Protein AF-A0A2S4UB32-F1 (afdb_monomer_lite)

Organism: NCBI:txid27350

Foldseek 3Di:
DDPDPDPPPPQPADADAPPCPVVVVVVLLVVLVVLVLNCLLVVVDDQDPDPVSRVVSLVSQLVLLVSNVSHHDPVLVVVCVVPQDPVCPSGNNVSSVVVVVVRVVVVVVVVVVVVVVVVVVVVVVPPDPVPPPDPPDDPPPPPDDDD

Structure (mmCIF, N/CA/C/O backbone):
data_AF-A0A2S4UB32-F1
#
_entry.id   AF-A0A2S4UB32-F1
#
loop_
_atom_site.group_PDB
_atom_site.id
_atom_site.type_symbol
_atom_site.label_atom_id
_atom_site.label_alt_id
_atom_site.label_comp_id
_atom_site.label_asym_id
_atom_site.label_entity_id
_atom_site.label_seq_id
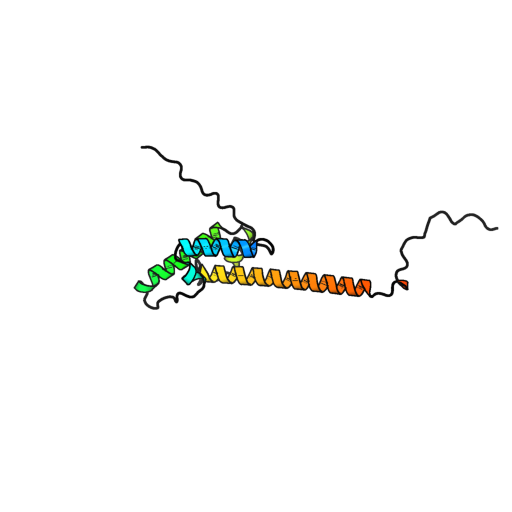_atom_site.pdbx_PDB_ins_code
_atom_site.Cartn_x
_atom_site.Cartn_y
_atom_site.Cartn_z
_atom_site.occupancy
_atom_site.B_iso_or_equiv
_atom_site.auth_seq_id
_atom_site.auth_comp_id
_atom_site.auth_asym_id
_atom_site.auth_atom_id
_atom_site.pdbx_PDB_model_num
ATOM 1 N N . MET A 1 1 ? 20.376 6.824 35.284 1.00 38.56 1 MET A N 1
ATOM 2 C CA . MET A 1 1 ? 19.444 6.841 34.140 1.00 38.56 1 MET A CA 1
ATOM 3 C C . MET A 1 1 ? 20.284 6.598 32.902 1.00 38.56 1 MET A C 1
ATOM 5 O O . MET A 1 1 ? 21.128 7.425 32.600 1.00 38.56 1 MET A O 1
ATOM 9 N N . SER A 1 2 ? 20.192 5.408 32.310 1.00 43.94 2 SER A N 1
ATOM 10 C CA . SER A 1 2 ? 20.983 5.040 31.133 1.00 43.94 2 SER A CA 1
ATOM 11 C C . SER A 1 2 ? 20.099 5.184 29.905 1.00 43.94 2 SER A C 1
ATOM 13 O O . SER A 1 2 ? 19.262 4.318 29.656 1.00 43.94 2 SER A O 1
ATOM 15 N N . ASP A 1 3 ? 20.282 6.273 29.162 1.00 45.19 3 ASP A N 1
ATOM 16 C CA . ASP A 1 3 ? 19.717 6.424 27.825 1.00 45.19 3 ASP A CA 1
ATOM 17 C C . ASP A 1 3 ? 20.402 5.418 26.901 1.00 45.19 3 ASP A C 1
ATOM 19 O O . ASP A 1 3 ? 21.545 5.583 26.472 1.00 45.19 3 ASP A O 1
ATOM 23 N N . LYS A 1 4 ? 19.710 4.308 26.647 1.00 41.75 4 LYS A N 1
ATOM 24 C CA . LYS A 1 4 ? 20.071 3.384 25.578 1.00 41.75 4 LYS A CA 1
ATOM 25 C C . LYS A 1 4 ? 19.684 4.059 24.259 1.00 41.75 4 LYS A C 1
ATOM 27 O O . LYS A 1 4 ? 18.510 4.394 24.108 1.00 41.75 4 LYS A O 1
ATOM 32 N N . PRO A 1 5 ? 20.606 4.237 23.299 1.00 45.91 5 PRO A N 1
ATOM 33 C CA . PRO A 1 5 ? 20.228 4.706 21.978 1.00 45.91 5 PRO A CA 1
ATOM 34 C C . PRO A 1 5 ? 19.298 3.667 21.346 1.00 45.91 5 PRO A C 1
ATOM 36 O O . PRO A 1 5 ? 19.679 2.511 21.143 1.00 45.91 5 PRO A O 1
ATOM 39 N N . SER A 1 6 ? 18.058 4.074 21.081 1.00 43.06 6 SER A N 1
ATOM 40 C CA . SER A 1 6 ? 17.129 3.312 20.254 1.00 43.06 6 SER A CA 1
ATOM 41 C C . SER A 1 6 ? 17.798 3.034 18.905 1.00 43.06 6 SER A C 1
ATOM 43 O O . SER A 1 6 ? 18.399 3.950 18.339 1.00 43.06 6 SER A O 1
ATOM 45 N N . PRO A 1 7 ? 17.725 1.807 18.364 1.00 42.44 7 PRO A N 1
ATOM 46 C CA . PRO A 1 7 ? 18.216 1.547 17.024 1.00 42.44 7 PRO A CA 1
ATOM 47 C C . PRO A 1 7 ? 17.349 2.346 16.052 1.00 42.44 7 PRO A C 1
ATOM 49 O O . PRO A 1 7 ? 16.207 1.977 15.773 1.00 42.44 7 PRO A O 1
ATOM 52 N N . THR A 1 8 ? 17.880 3.461 15.555 1.00 40.94 8 THR A N 1
ATOM 53 C CA . THR A 1 8 ? 17.309 4.177 14.419 1.00 40.94 8 THR A CA 1
ATOM 54 C C . THR A 1 8 ? 17.324 3.203 13.252 1.00 40.94 8 THR A C 1
ATOM 56 O O . THR A 1 8 ? 18.356 2.975 12.622 1.00 40.94 8 THR A O 1
ATOM 59 N N . THR A 1 9 ? 16.188 2.550 13.021 1.00 42.25 9 THR A N 1
ATOM 60 C CA . THR A 1 9 ? 15.986 1.705 11.851 1.00 42.25 9 THR A CA 1
ATOM 61 C C . THR A 1 9 ? 16.059 2.645 10.662 1.00 42.25 9 THR A C 1
ATOM 63 O O . THR A 1 9 ? 15.146 3.433 10.429 1.00 42.25 9 THR A O 1
ATOM 66 N N . VAL A 1 10 ? 17.191 2.631 9.962 1.00 42.34 10 VAL A N 1
ATOM 67 C CA . VAL A 1 10 ? 17.366 3.374 8.718 1.00 42.34 10 VAL A CA 1
ATOM 68 C C . VAL A 1 10 ? 16.416 2.728 7.717 1.00 42.34 10 VAL A C 1
ATOM 70 O O . VAL A 1 10 ? 16.737 1.699 7.126 1.00 42.34 10 VAL A O 1
ATOM 73 N N . SER A 1 11 ? 15.204 3.273 7.596 1.00 52.34 11 SER A N 1
ATOM 74 C CA . SER A 1 11 ? 14.268 2.839 6.567 1.00 52.34 11 SER A CA 1
ATOM 75 C C . SER A 1 11 ? 14.832 3.284 5.225 1.00 52.34 11 SER A C 1
ATOM 77 O O . SER A 1 11 ? 14.747 4.452 4.839 1.00 52.34 11 SER A O 1
ATOM 79 N N . SER A 1 12 ? 15.507 2.368 4.535 1.00 61.22 12 SER A N 1
ATOM 80 C CA . SER A 1 12 ? 15.961 2.583 3.170 1.00 61.22 12 SER A CA 1
ATOM 81 C C . SER A 1 12 ? 14.726 2.607 2.274 1.00 61.22 12 SER A C 1
ATOM 83 O O . SER A 1 12 ? 14.238 1.555 1.866 1.00 61.22 12 SER A O 1
ATOM 85 N N . LYS A 1 13 ? 14.180 3.797 2.018 1.00 77.88 13 LYS A N 1
ATOM 86 C CA . LYS A 1 13 ? 13.060 3.992 1.092 1.00 77.88 13 LYS A CA 1
ATOM 87 C C . LYS A 1 13 ? 13.436 3.457 -0.292 1.00 77.88 13 LYS A C 1
ATOM 89 O O . LYS A 1 13 ? 14.479 3.828 -0.829 1.00 77.88 13 LYS A O 1
ATOM 94 N N . ILE A 1 14 ? 12.612 2.569 -0.852 1.00 77.06 14 ILE A N 1
ATOM 95 C CA . ILE A 1 14 ? 12.918 1.855 -2.101 1.00 77.06 14 ILE A CA 1
ATOM 96 C C . ILE A 1 14 ? 12.125 2.465 -3.256 1.00 77.06 14 ILE A C 1
ATOM 98 O O . ILE A 1 14 ? 10.914 2.673 -3.155 1.00 77.06 14 ILE A O 1
ATOM 102 N N . ARG A 1 15 ? 12.806 2.706 -4.380 1.00 81.12 15 ARG A N 1
ATOM 103 C CA . ARG A 1 15 ? 12.152 2.998 -5.657 1.00 81.12 15 ARG A CA 1
ATOM 104 C C . ARG A 1 15 ? 11.670 1.701 -6.287 1.00 81.12 15 ARG A C 1
ATOM 106 O O . ARG A 1 15 ? 12.489 0.843 -6.599 1.00 81.12 15 ARG A O 1
ATOM 113 N N . LEU A 1 16 ? 10.364 1.560 -6.483 1.00 79.88 16 LEU A N 1
ATOM 114 C CA . LEU A 1 16 ? 9.789 0.336 -7.040 1.00 79.88 16 LEU A CA 1
ATOM 115 C C . LEU A 1 16 ? 9.939 0.271 -8.565 1.00 79.88 16 LEU A C 1
ATOM 117 O O . LEU A 1 16 ? 9.593 1.216 -9.278 1.00 79.88 16 LEU A O 1
ATOM 121 N N . ASP A 1 17 ? 10.418 -0.870 -9.055 1.00 78.81 17 ASP A N 1
ATOM 122 C CA . ASP A 1 17 ? 10.577 -1.188 -10.473 1.00 78.81 17 ASP A CA 1
ATOM 123 C C . ASP A 1 17 ? 10.289 -2.672 -10.765 1.00 78.81 17 ASP A C 1
ATOM 125 O O . ASP A 1 17 ? 9.917 -3.451 -9.885 1.00 78.81 17 ASP A O 1
ATOM 129 N N . SER A 1 18 ? 10.459 -3.084 -12.023 1.00 74.75 18 SER A N 1
ATOM 130 C CA . SER A 1 18 ? 10.169 -4.451 -12.460 1.00 74.75 18 SER A CA 1
ATOM 131 C C . SER A 1 18 ? 11.004 -5.538 -11.785 1.00 74.75 18 SER A C 1
ATOM 133 O O . SER A 1 18 ? 10.598 -6.697 -11.775 1.00 74.75 18 SER A O 1
ATOM 135 N N . THR A 1 19 ? 12.173 -5.188 -11.257 1.00 78.81 19 THR A N 1
ATOM 136 C CA . THR A 1 19 ? 13.137 -6.131 -10.686 1.00 78.81 19 THR A CA 1
ATOM 137 C C . THR A 1 19 ? 12.952 -6.312 -9.186 1.00 78.81 19 THR A C 1
ATOM 139 O O . THR A 1 19 ? 13.159 -7.411 -8.675 1.00 78.81 19 THR A O 1
ATOM 142 N N . ASN A 1 20 ? 12.514 -5.267 -8.478 1.00 82.38 20 ASN A N 1
ATOM 143 C CA . ASN A 1 20 ? 12.406 -5.288 -7.019 1.00 82.38 20 ASN A CA 1
ATOM 144 C C . ASN A 1 20 ? 10.961 -5.358 -6.492 1.00 82.38 20 ASN A C 1
ATOM 146 O O . ASN A 1 20 ? 10.759 -5.702 -5.326 1.00 82.38 20 ASN A O 1
ATOM 150 N N . TYR A 1 21 ? 9.955 -5.117 -7.339 1.00 83.25 21 TYR A N 1
ATOM 151 C CA . TYR A 1 21 ? 8.553 -5.034 -6.925 1.00 83.25 21 TYR A CA 1
ATOM 152 C C . TYR A 1 21 ? 8.031 -6.298 -6.229 1.00 83.25 21 TYR A C 1
ATOM 154 O O . TYR A 1 21 ? 7.403 -6.208 -5.174 1.00 83.25 21 TYR A O 1
ATOM 162 N N . PHE A 1 22 ? 8.311 -7.488 -6.770 1.00 82.19 22 PHE A N 1
ATOM 163 C CA . PHE A 1 22 ? 7.867 -8.739 -6.143 1.00 82.19 22 PHE A CA 1
ATOM 164 C C . PHE A 1 22 ? 8.547 -8.983 -4.792 1.00 82.19 22 PHE A C 1
ATOM 166 O O . PHE A 1 22 ?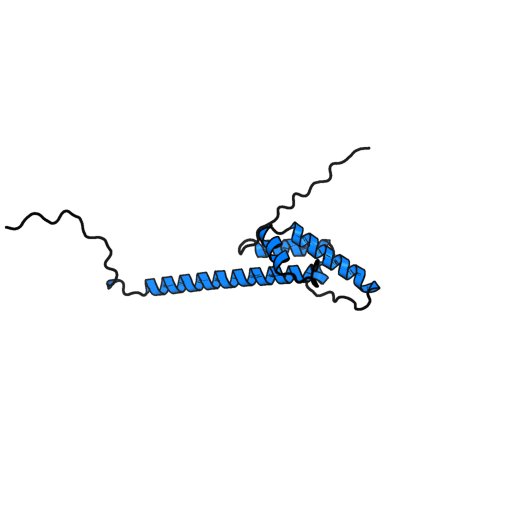 7.890 -9.421 -3.848 1.00 82.19 22 PHE A O 1
ATOM 173 N N . GLY A 1 23 ? 9.836 -8.647 -4.674 1.00 86.62 23 GLY A N 1
ATOM 174 C CA . GLY A 1 23 ? 10.556 -8.706 -3.401 1.00 86.62 23 GLY A CA 1
ATOM 175 C C . GLY A 1 23 ? 9.955 -7.751 -2.368 1.00 86.62 23 GLY A C 1
ATOM 176 O O . GLY A 1 23 ? 9.698 -8.146 -1.230 1.00 86.62 23 GLY A O 1
ATOM 177 N N . TRP A 1 24 ? 9.637 -6.526 -2.792 1.00 90.06 24 TRP A N 1
ATOM 178 C CA . TRP A 1 24 ? 8.970 -5.536 -1.953 1.00 90.06 24 TRP A CA 1
ATOM 179 C C . TRP A 1 24 ? 7.574 -5.993 -1.508 1.00 90.06 24 TRP A C 1
ATOM 181 O O . TRP A 1 24 ? 7.248 -5.854 -0.331 1.00 90.06 24 TRP A O 1
ATOM 191 N N . ILE A 1 25 ? 6.773 -6.623 -2.383 1.00 89.81 25 ILE A N 1
ATOM 192 C CA . ILE A 1 25 ? 5.467 -7.183 -1.989 1.00 89.81 25 ILE A CA 1
ATOM 193 C C . ILE A 1 25 ? 5.623 -8.162 -0.825 1.00 89.81 25 ILE A C 1
ATOM 195 O O . ILE A 1 25 ? 4.904 -8.051 0.168 1.00 89.81 25 ILE A O 1
ATOM 199 N N . VAL A 1 26 ? 6.548 -9.118 -0.942 1.00 91.19 26 VAL A N 1
ATOM 200 C CA . VAL A 1 26 ? 6.767 -10.140 0.093 1.00 91.19 26 VAL A CA 1
ATOM 201 C C . VAL A 1 26 ? 7.227 -9.488 1.397 1.00 91.19 26 VAL A C 1
ATOM 203 O O . VAL A 1 26 ? 6.713 -9.816 2.470 1.00 91.19 26 VAL A O 1
ATOM 206 N N . GLN A 1 27 ? 8.140 -8.516 1.311 1.00 93.00 27 GLN A N 1
ATOM 207 C CA . GLN A 1 27 ? 8.607 -7.762 2.470 1.00 93.00 27 GLN A CA 1
ATOM 208 C C . GLN A 1 27 ? 7.450 -7.035 3.169 1.00 93.00 27 GLN A C 1
ATOM 210 O O . GLN A 1 27 ? 7.281 -7.185 4.382 1.00 93.00 27 GLN A O 1
ATOM 215 N N . MET A 1 28 ? 6.621 -6.302 2.426 1.00 94.56 28 MET A N 1
ATOM 216 C CA . MET A 1 28 ? 5.493 -5.553 2.983 1.00 94.56 28 MET A CA 1
ATOM 217 C C . MET A 1 28 ? 4.426 -6.469 3.574 1.00 94.56 28 MET A C 1
ATOM 219 O O . MET A 1 28 ? 3.968 -6.236 4.689 1.00 94.56 28 MET A O 1
ATOM 223 N N . GLN A 1 29 ? 4.087 -7.571 2.901 1.00 94.19 29 GLN A N 1
ATOM 224 C CA . GLN A 1 29 ? 3.156 -8.559 3.450 1.00 94.19 29 GLN A CA 1
ATOM 225 C C . GLN A 1 29 ? 3.656 -9.149 4.774 1.00 94.19 29 GLN A C 1
ATOM 227 O O . GLN A 1 29 ? 2.863 -9.325 5.702 1.00 94.19 29 GLN A O 1
ATOM 232 N N . SER A 1 30 ? 4.964 -9.405 4.903 1.00 94.06 30 SER A N 1
ATOM 233 C CA . SER A 1 30 ? 5.547 -9.871 6.167 1.00 94.06 30 SER A CA 1
ATOM 234 C C . SER A 1 30 ? 5.398 -8.835 7.292 1.00 94.06 30 SER A C 1
ATOM 236 O O . SER A 1 30 ? 5.058 -9.193 8.421 1.00 94.06 30 SER A O 1
ATOM 238 N N . ARG A 1 31 ? 5.573 -7.545 6.978 1.00 94.75 31 ARG A N 1
ATOM 239 C CA . ARG A 1 31 ? 5.419 -6.426 7.920 1.00 94.75 31 ARG A CA 1
ATOM 240 C C . ARG A 1 31 ? 3.968 -6.267 8.353 1.00 94.75 31 ARG A C 1
ATOM 242 O O . ARG A 1 31 ? 3.692 -6.294 9.548 1.00 94.75 31 ARG A O 1
ATOM 249 N N . PHE A 1 32 ? 3.029 -6.255 7.410 1.00 96.00 32 PHE A N 1
ATOM 250 C CA . PHE A 1 32 ? 1.601 -6.213 7.728 1.00 96.00 32 PHE A CA 1
ATOM 251 C C . PHE A 1 32 ? 1.148 -7.408 8.562 1.00 96.00 32 PHE A C 1
ATOM 253 O O . PHE A 1 32 ? 0.279 -7.275 9.422 1.00 96.00 32 PHE A O 1
ATOM 260 N N . ARG A 1 33 ? 1.734 -8.593 8.339 1.00 95.12 33 ARG A N 1
ATOM 261 C CA . ARG A 1 33 ? 1.428 -9.770 9.158 1.00 95.12 33 ARG A CA 1
ATOM 262 C C . ARG A 1 33 ? 1.889 -9.577 10.598 1.00 95.12 33 ARG A C 1
ATOM 264 O O . ARG A 1 33 ? 1.141 -9.922 11.505 1.00 95.12 33 ARG A O 1
ATOM 271 N N . ARG A 1 34 ? 3.079 -9.007 10.803 1.00 95.00 34 ARG A N 1
ATOM 272 C CA . ARG A 1 34 ? 3.606 -8.675 12.137 1.00 95.00 34 ARG A CA 1
ATOM 273 C C . ARG A 1 34 ? 2.787 -7.592 12.839 1.00 95.00 34 ARG A C 1
ATOM 275 O O . ARG A 1 34 ? 2.618 -7.677 14.047 1.00 95.00 34 ARG A O 1
ATOM 282 N N . LEU A 1 35 ? 2.265 -6.625 12.088 1.00 93.44 35 LEU A N 1
ATOM 283 C CA . LEU A 1 35 ? 1.390 -5.559 12.591 1.00 93.44 35 LEU A CA 1
ATOM 284 C C . LEU A 1 35 ? -0.076 -6.000 12.763 1.00 93.44 35 LEU A C 1
ATOM 286 O O . LEU A 1 35 ? -0.896 -5.238 13.261 1.00 93.44 35 LEU A O 1
ATOM 290 N N . GLY A 1 36 ? -0.439 -7.214 12.336 1.00 94.12 36 GLY A N 1
ATOM 291 C CA . GLY A 1 36 ? -1.814 -7.713 12.416 1.00 94.12 36 GLY A CA 1
ATOM 292 C C . GLY A 1 36 ? -2.797 -7.051 11.440 1.00 94.12 36 GLY A C 1
ATOM 293 O O . GLY A 1 36 ? -4.000 -7.269 11.560 1.00 94.12 36 GLY A O 1
ATOM 294 N N . CYS A 1 37 ? -2.315 -6.279 10.461 1.00 95.88 37 CYS A N 1
ATOM 295 C CA . CYS A 1 37 ? -3.140 -5.559 9.485 1.00 95.88 37 CYS A CA 1
ATOM 296 C C . CYS A 1 37 ? -3.191 -6.222 8.095 1.00 95.88 37 CYS A C 1
ATOM 298 O O . CYS A 1 37 ? -3.903 -5.745 7.214 1.00 95.88 37 CYS A O 1
ATOM 300 N N . LEU A 1 38 ? -2.492 -7.346 7.876 1.00 94.44 38 LEU A N 1
ATOM 301 C CA . LEU A 1 38 ? -2.437 -7.999 6.557 1.00 94.44 38 LEU A CA 1
ATOM 302 C C . LEU A 1 38 ? -3.823 -8.327 5.985 1.00 94.44 38 LEU A C 1
ATOM 304 O O . LEU A 1 38 ? -4.072 -8.090 4.806 1.00 94.44 38 LEU A O 1
ATOM 308 N N . ASP A 1 39 ? -4.726 -8.865 6.803 1.00 92.81 39 ASP A N 1
ATOM 309 C CA . ASP A 1 39 ? -6.058 -9.252 6.331 1.00 92.81 39 ASP A CA 1
ATOM 310 C C . ASP A 1 39 ? -6.936 -8.033 6.006 1.00 92.81 39 ASP A C 1
ATOM 312 O O . ASP A 1 39 ? -7.795 -8.129 5.129 1.00 92.81 39 ASP A O 1
ATOM 316 N N . VAL A 1 40 ? -6.672 -6.875 6.625 1.00 95.00 40 VAL A N 1
ATOM 317 C CA . VAL A 1 40 ? -7.280 -5.587 6.255 1.00 95.00 40 VAL A CA 1
ATOM 318 C C . VAL A 1 40 ? -6.787 -5.161 4.876 1.00 95.00 40 VAL A C 1
ATOM 320 O O . VAL A 1 40 ? -7.599 -4.982 3.973 1.00 95.00 40 VAL A O 1
ATOM 323 N N . VAL A 1 41 ? -5.468 -5.111 4.671 1.00 94.12 41 VAL A N 1
ATOM 324 C CA . VAL A 1 41 ? -4.839 -4.676 3.408 1.00 94.12 41 VAL A CA 1
ATOM 325 C C . VAL A 1 41 ? -5.191 -5.587 2.229 1.00 94.12 41 VAL A C 1
ATOM 327 O O . VAL A 1 41 ? -5.415 -5.121 1.114 1.00 94.12 41 VAL A O 1
ATOM 330 N N . LEU A 1 42 ? -5.261 -6.902 2.453 1.00 91.69 42 LEU A N 1
ATOM 331 C CA . LEU A 1 42 ? -5.682 -7.870 1.432 1.00 91.69 42 LEU A CA 1
ATOM 332 C C . LEU A 1 42 ? -7.199 -7.920 1.244 1.00 91.69 42 LEU A C 1
ATOM 334 O O . LEU A 1 42 ? -7.685 -8.608 0.348 1.00 91.69 42 LEU A O 1
ATOM 33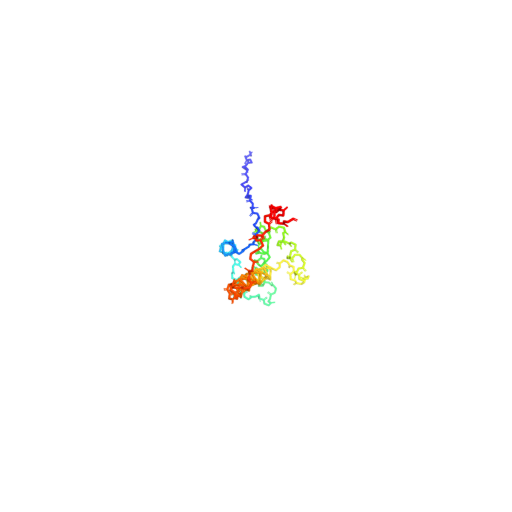8 N N . GLY A 1 43 ? -7.944 -7.221 2.096 1.00 91.12 43 GLY A N 1
ATOM 339 C CA . GLY A 1 43 ? -9.383 -7.112 1.994 1.00 91.12 43 GLY A CA 1
ATOM 340 C C . GLY A 1 43 ? -10.195 -8.307 2.436 1.00 91.12 43 GLY A C 1
ATOM 341 O O . GLY A 1 43 ? -11.364 -8.412 2.075 1.00 91.12 43 GLY A O 1
ATOM 342 N N . ARG A 1 44 ? -9.574 -9.194 3.205 1.00 91.31 44 ARG A N 1
ATOM 343 C CA . ARG A 1 44 ? -10.210 -10.360 3.818 1.00 91.31 44 ARG A CA 1
ATOM 344 C C . ARG A 1 44 ? -10.989 -9.966 5.070 1.00 91.31 44 ARG A C 1
ATOM 346 O O . ARG A 1 44 ? -12.001 -10.584 5.374 1.00 91.31 44 ARG A O 1
ATOM 353 N N . ALA A 1 45 ? -10.533 -8.928 5.772 1.00 90.50 45 ALA A N 1
ATOM 354 C CA . ALA A 1 45 ? -11.257 -8.313 6.874 1.00 90.50 45 ALA A CA 1
ATOM 355 C C . ALA A 1 45 ? -12.166 -7.196 6.343 1.00 90.50 45 ALA A C 1
ATOM 357 O O . ALA A 1 45 ? -11.692 -6.165 5.855 1.00 90.50 45 ALA A O 1
ATOM 358 N N . VAL A 1 46 ? -13.478 -7.403 6.446 1.00 90.75 46 VAL A N 1
ATOM 359 C CA . VAL A 1 46 ? -14.494 -6.405 6.090 1.00 90.75 46 VAL A CA 1
ATOM 360 C C . VAL A 1 46 ? -14.605 -5.378 7.215 1.00 90.75 46 VAL A C 1
ATOM 362 O O . VAL A 1 46 ? -14.617 -5.754 8.387 1.00 90.75 46 VAL A O 1
ATOM 365 N N . LYS A 1 47 ? -14.690 -4.090 6.862 1.00 91.19 47 LYS A N 1
ATOM 366 C CA . LYS A 1 47 ? -14.899 -3.013 7.834 1.00 91.19 47 LYS A CA 1
ATOM 367 C C . LYS A 1 47 ? -16.262 -3.201 8.522 1.00 91.19 47 LYS A C 1
ATOM 369 O O . LYS A 1 47 ? -17.272 -3.234 7.818 1.00 91.19 47 LYS A O 1
ATOM 374 N N . PRO A 1 48 ? -16.317 -3.302 9.859 1.00 90.81 48 PRO A N 1
ATOM 375 C CA . PRO A 1 48 ? -17.581 -3.378 10.586 1.00 90.81 48 PRO A CA 1
ATOM 376 C C . PRO A 1 48 ? -18.437 -2.117 10.394 1.00 90.81 48 PRO A C 1
ATOM 378 O O . PRO A 1 48 ? -17.907 -1.013 10.297 1.00 90.81 48 PRO A O 1
ATOM 381 N N . GLU A 1 49 ? -19.764 -2.267 10.379 1.00 89.69 49 GLU A N 1
ATOM 382 C CA . GLU A 1 49 ? -20.694 -1.130 10.248 1.00 89.69 49 GLU A CA 1
ATOM 383 C C . GLU A 1 49 ? -20.768 -0.283 11.523 1.00 89.69 49 GLU A C 1
ATOM 385 O O . GLU A 1 49 ? -20.930 0.936 11.468 1.00 89.69 49 GLU A O 1
ATOM 390 N N . LYS A 1 50 ? -20.639 -0.931 12.685 1.00 90.31 50 LYS A N 1
ATOM 391 C CA . LYS A 1 50 ? -20.689 -0.258 13.983 1.00 90.31 50 LYS A CA 1
ATOM 392 C C . LYS A 1 50 ? -19.353 0.435 14.270 1.00 90.31 50 LYS A C 1
ATOM 394 O O . LYS A 1 50 ? -18.334 -0.258 14.288 1.00 90.31 50 LYS A O 1
ATOM 399 N N . PRO A 1 51 ? -19.338 1.748 14.566 1.00 83.06 51 PRO A N 1
ATOM 400 C CA . PRO A 1 51 ? -18.101 2.503 14.779 1.00 83.06 51 PRO A CA 1
ATOM 401 C C . PRO A 1 51 ? -17.206 1.919 15.878 1.00 83.06 51 PRO A C 1
ATOM 403 O O . PRO A 1 51 ? -16.001 1.789 15.692 1.00 83.06 51 PRO A O 1
ATOM 406 N N . GLU A 1 52 ? -17.806 1.493 16.989 1.00 84.44 52 GLU A N 1
ATOM 407 C CA . GLU A 1 52 ? -17.113 0.881 18.132 1.00 84.44 52 GLU A CA 1
ATOM 408 C C . GLU A 1 52 ? -16.385 -0.426 17.783 1.00 84.44 52 GLU A C 1
ATOM 410 O O . GLU A 1 52 ? -15.289 -0.678 18.272 1.00 84.44 52 GLU A O 1
ATOM 415 N N . ALA A 1 53 ? -16.957 -1.232 16.885 1.00 84.31 53 ALA A N 1
ATOM 416 C CA . ALA A 1 53 ? -16.333 -2.455 16.390 1.00 84.31 53 ALA A CA 1
ATOM 417 C C . ALA A 1 53 ? -15.339 -2.177 15.249 1.00 84.31 53 ALA A C 1
ATOM 419 O O . ALA A 1 53 ? -14.458 -2.992 14.988 1.00 84.31 53 ALA A O 1
ATOM 420 N N . ALA A 1 54 ? -15.483 -1.041 14.560 1.00 91.12 54 ALA A N 1
ATOM 421 C CA . ALA A 1 54 ? -14.641 -0.653 13.437 1.00 91.12 54 ALA A CA 1
ATOM 422 C C . ALA A 1 54 ? -13.334 0.033 13.853 1.00 91.12 54 ALA A C 1
ATOM 424 O O . ALA A 1 54 ? -12.435 0.102 13.022 1.00 91.12 54 ALA A O 1
ATOM 425 N N . ALA A 1 55 ? -13.213 0.515 15.094 1.00 91.88 55 ALA A N 1
ATOM 426 C CA . ALA A 1 55 ? -12.035 1.244 15.570 1.00 91.88 55 ALA A CA 1
ATOM 427 C C . ALA A 1 55 ? -10.726 0.465 15.338 1.00 91.88 55 ALA A C 1
ATOM 429 O O . ALA A 1 55 ? -9.849 0.945 14.630 1.00 91.88 55 ALA A O 1
ATOM 430 N N . ASP A 1 56 ? -10.649 -0.788 15.798 1.00 93.12 56 ASP A N 1
ATOM 431 C CA . ASP A 1 56 ? -9.472 -1.651 15.591 1.00 93.12 56 ASP A CA 1
ATOM 432 C C . ASP A 1 56 ? -9.178 -1.909 14.100 1.00 93.12 56 ASP A C 1
ATOM 434 O O . ASP A 1 56 ? -8.022 -1.975 13.682 1.00 93.12 56 ASP A O 1
ATOM 438 N N . TRP A 1 57 ? -10.218 -2.018 13.266 1.00 94.56 57 TRP A N 1
ATOM 439 C CA . TRP A 1 57 ? -10.045 -2.154 11.818 1.00 94.56 57 TRP A CA 1
ATOM 440 C C . TRP A 1 57 ? -9.461 -0.877 11.202 1.00 94.56 57 TRP A C 1
ATOM 442 O O . TRP A 1 57 ? -8.577 -0.963 10.349 1.00 94.56 57 TRP A O 1
ATOM 452 N N . VAL A 1 58 ? -9.947 0.295 11.626 1.00 94.25 58 VAL A N 1
ATOM 453 C CA . VAL A 1 58 ? -9.487 1.605 11.143 1.00 94.25 58 VAL A CA 1
ATOM 454 C C . VAL A 1 58 ? -8.034 1.827 11.542 1.00 94.25 58 VAL A C 1
ATOM 456 O O . VAL A 1 58 ? -7.225 2.103 10.660 1.00 94.25 58 VAL A O 1
ATOM 459 N N . ASP A 1 59 ? -7.684 1.578 12.804 1.00 95.06 59 ASP A N 1
ATOM 460 C CA . ASP A 1 59 ? -6.313 1.708 13.309 1.00 95.06 59 ASP A CA 1
ATOM 461 C C . ASP A 1 59 ? -5.343 0.800 12.539 1.00 95.06 59 ASP A C 1
ATOM 463 O O . ASP A 1 59 ? -4.241 1.205 12.170 1.00 95.06 59 ASP A O 1
ATOM 467 N N . LYS A 1 60 ? -5.759 -0.433 12.221 1.00 96.44 60 LYS A N 1
ATOM 468 C CA . LYS A 1 60 ? -4.965 -1.356 11.392 1.00 96.44 60 LYS A CA 1
ATOM 469 C C . LYS A 1 60 ? -4.818 -0.878 9.952 1.00 96.44 60 LYS A C 1
ATOM 471 O O . LYS A 1 60 ? -3.749 -1.057 9.365 1.00 96.44 60 LYS A O 1
ATOM 476 N N . ASN A 1 61 ? -5.876 -0.319 9.367 1.00 96.50 61 ASN A N 1
ATOM 477 C CA . ASN A 1 61 ? -5.838 0.198 8.001 1.00 96.50 61 ASN A CA 1
ATOM 478 C C . ASN A 1 61 ? -4.912 1.415 7.891 1.00 96.50 61 ASN A C 1
ATOM 480 O O . ASN A 1 61 ? -4.099 1.499 6.972 1.00 96.50 61 ASN A O 1
ATOM 484 N N . GLU A 1 62 ? -4.998 2.322 8.858 1.00 96.56 62 GLU A N 1
ATOM 485 C CA . GLU A 1 62 ? -4.153 3.509 8.946 1.00 96.56 62 GLU A CA 1
ATOM 486 C C . GLU A 1 62 ? -2.699 3.144 9.296 1.00 96.56 62 GLU A C 1
ATOM 488 O O . GLU A 1 62 ? -1.758 3.623 8.663 1.00 96.56 62 GLU A O 1
ATOM 493 N N . GLY A 1 63 ? -2.483 2.185 10.200 1.00 96.44 63 GLY A N 1
ATOM 494 C CA . GLY A 1 63 ? -1.151 1.639 10.475 1.00 96.44 63 GLY A CA 1
ATOM 495 C C . GLY A 1 63 ? -0.488 1.032 9.233 1.00 96.44 63 GLY A C 1
ATOM 496 O O . GLY A 1 63 ? 0.709 1.214 9.008 1.00 96.44 63 GLY A O 1
ATOM 497 N N . ALA A 1 64 ? -1.263 0.359 8.375 1.00 96.69 64 ALA A N 1
ATOM 498 C CA . ALA A 1 64 ? -0.759 -0.130 7.094 1.00 96.69 64 ALA A CA 1
ATOM 499 C C . ALA A 1 64 ? -0.370 1.007 6.138 1.00 96.69 64 ALA A C 1
ATOM 501 O O . ALA A 1 64 ? 0.631 0.878 5.434 1.00 96.69 64 ALA A O 1
ATOM 502 N N . TYR A 1 65 ? -1.125 2.111 6.117 1.00 96.62 65 TYR A N 1
ATOM 503 C CA . TYR A 1 65 ? -0.776 3.293 5.330 1.00 96.62 65 TYR A CA 1
ATOM 504 C C . TYR A 1 65 ? 0.604 3.826 5.725 1.00 96.62 65 TYR A C 1
ATOM 506 O O . TYR A 1 65 ? 1.469 3.968 4.859 1.00 96.62 65 TYR A O 1
ATOM 514 N N . PHE A 1 66 ? 0.845 4.053 7.019 1.00 95.62 66 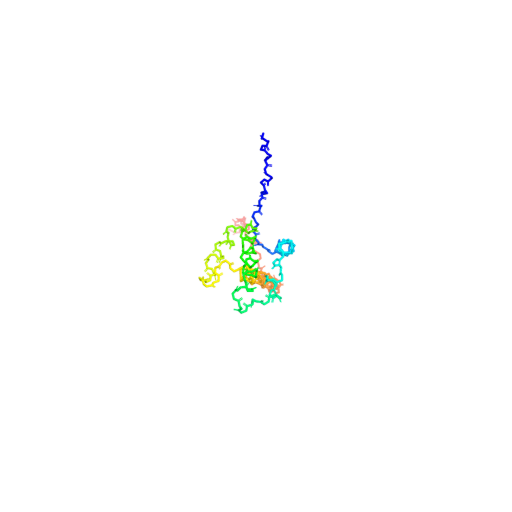PHE A N 1
ATOM 515 C CA . PHE A 1 66 ? 2.134 4.567 7.489 1.00 95.62 66 PHE A CA 1
ATOM 516 C C . PHE A 1 66 ? 3.290 3.621 7.159 1.00 95.62 66 PHE A C 1
ATOM 518 O O . PHE A 1 66 ? 4.297 4.064 6.608 1.00 95.62 66 PHE A O 1
ATOM 525 N N . GLU A 1 67 ? 3.112 2.314 7.379 1.00 95.69 67 GLU A N 1
ATOM 526 C CA . GLU A 1 67 ? 4.145 1.329 7.046 1.00 95.69 67 GLU A CA 1
ATOM 527 C C . GLU A 1 67 ? 4.482 1.360 5.542 1.00 95.69 67 GLU A C 1
ATOM 529 O O . GLU A 1 67 ? 5.649 1.224 5.180 1.00 95.69 67 GLU A O 1
ATOM 534 N N . ILE A 1 68 ? 3.504 1.578 4.648 1.00 94.62 68 ILE A N 1
ATOM 535 C CA . ILE A 1 68 ? 3.771 1.743 3.207 1.00 94.62 68 ILE A CA 1
ATOM 536 C C . ILE A 1 68 ? 4.596 3.003 2.948 1.00 94.62 68 ILE A C 1
ATOM 538 O O . ILE A 1 68 ? 5.618 2.918 2.267 1.00 94.62 68 ILE A O 1
ATOM 542 N N . ILE A 1 69 ? 4.167 4.154 3.473 1.00 94.31 69 ILE A N 1
ATOM 543 C CA . ILE A 1 69 ? 4.831 5.450 3.251 1.00 94.31 69 ILE A CA 1
ATOM 544 C C . ILE A 1 69 ? 6.288 5.427 3.728 1.00 94.31 69 ILE A C 1
ATOM 546 O O . ILE A 1 69 ? 7.168 5.989 3.070 1.00 94.31 69 ILE A O 1
ATOM 550 N N . ASP A 1 70 ? 6.568 4.720 4.821 1.00 93.62 70 ASP A N 1
ATOM 551 C CA . ASP A 1 70 ? 7.924 4.572 5.347 1.00 93.62 70 ASP A CA 1
ATOM 552 C C . ASP A 1 70 ? 8.834 3.708 4.466 1.00 93.62 70 ASP A C 1
ATOM 554 O O . ASP A 1 70 ? 10.058 3.826 4.562 1.00 93.62 70 ASP A O 1
ATOM 558 N N . HIS A 1 71 ? 8.268 2.879 3.584 1.00 92.81 71 HIS A N 1
ATOM 559 C CA . HIS A 1 71 ? 8.995 1.893 2.777 1.00 92.81 71 HIS A CA 1
ATOM 560 C C . HIS A 1 71 ? 8.949 2.147 1.266 1.00 92.81 71 HIS A C 1
ATOM 562 O O . HIS A 1 71 ? 9.404 1.302 0.489 1.00 92.81 71 HIS A O 1
ATOM 568 N N . VAL A 1 72 ? 8.450 3.304 0.836 1.00 90.00 72 VAL A N 1
ATOM 569 C CA . VAL A 1 72 ? 8.477 3.739 -0.566 1.00 90.00 72 VAL A CA 1
ATOM 570 C C . VAL A 1 72 ? 9.248 5.046 -0.721 1.00 90.00 72 VAL A C 1
ATOM 572 O O . VAL A 1 72 ? 9.360 5.844 0.210 1.00 90.00 72 VAL A O 1
ATOM 575 N N . ASP A 1 73 ? 9.829 5.258 -1.898 1.00 90.19 73 ASP A N 1
ATOM 576 C CA . ASP A 1 73 ? 10.563 6.483 -2.214 1.00 90.19 73 ASP A CA 1
ATOM 577 C C . ASP A 1 73 ? 9.659 7.704 -2.460 1.00 90.19 73 ASP A C 1
ATOM 579 O O . ASP A 1 73 ? 8.427 7.645 -2.447 1.00 90.19 73 ASP A O 1
ATOM 583 N N . VAL A 1 74 ? 10.306 8.849 -2.690 1.00 88.56 74 VAL A N 1
ATOM 584 C CA . VAL A 1 74 ? 9.625 10.126 -2.922 1.00 88.56 74 VAL A CA 1
ATOM 585 C C . VAL A 1 74 ? 8.747 10.129 -4.171 1.00 88.56 74 VAL A C 1
ATOM 587 O O . VAL A 1 74 ? 7.671 10.715 -4.126 1.00 88.56 74 VAL A O 1
ATOM 590 N N . GLU A 1 75 ? 9.135 9.436 -5.247 1.00 88.62 75 GLU A N 1
ATOM 591 C CA . GLU A 1 75 ? 8.317 9.357 -6.463 1.00 88.62 75 GLU A CA 1
ATOM 592 C C . GLU A 1 75 ? 6.972 8.681 -6.164 1.00 88.62 75 GLU A C 1
ATOM 594 O O . GLU A 1 75 ? 5.913 9.193 -6.538 1.00 88.62 75 GLU A O 1
ATOM 599 N N . HIS A 1 76 ? 6.999 7.560 -5.439 1.00 89.25 76 HIS A N 1
ATOM 600 C CA . HIS A 1 76 ? 5.785 6.845 -5.062 1.00 89.25 76 HIS A CA 1
ATOM 601 C C . HIS A 1 76 ? 4.958 7.623 -4.031 1.00 89.25 76 HIS A C 1
ATOM 603 O O . HIS A 1 76 ? 3.735 7.639 -4.148 1.00 89.25 76 HIS A O 1
ATOM 609 N N . MET A 1 77 ? 5.583 8.337 -3.086 1.00 92.00 77 MET A N 1
ATOM 610 C CA . MET A 1 77 ? 4.858 9.241 -2.178 1.00 92.00 77 MET A CA 1
ATOM 611 C C . MET A 1 77 ? 4.132 10.361 -2.941 1.00 92.00 77 MET A C 1
ATOM 613 O O . MET A 1 77 ? 2.967 10.634 -2.659 1.00 92.00 77 MET A O 1
ATOM 617 N N . THR A 1 78 ? 4.775 10.983 -3.936 1.00 91.19 78 THR A N 1
ATOM 618 C CA . THR A 1 78 ? 4.134 12.005 -4.782 1.00 91.19 78 THR A CA 1
ATOM 619 C C . THR A 1 78 ? 2.982 11.419 -5.596 1.00 91.19 78 THR A C 1
ATOM 621 O O . THR A 1 78 ? 1.926 12.043 -5.701 1.00 91.19 78 THR A O 1
ATOM 624 N N . LEU A 1 79 ? 3.142 10.203 -6.129 1.00 91.00 79 LEU A N 1
ATOM 625 C CA . LEU A 1 79 ? 2.063 9.495 -6.819 1.00 91.00 79 LEU A CA 1
ATOM 626 C C . LEU A 1 79 ? 0.870 9.234 -5.889 1.00 91.00 79 LEU A C 1
ATOM 628 O O . LEU A 1 79 ? -0.267 9.475 -6.287 1.00 91.00 79 LEU A O 1
ATOM 632 N N . ILE A 1 80 ? 1.119 8.783 -4.658 1.00 92.44 80 ILE A N 1
ATOM 633 C CA . ILE A 1 80 ? 0.078 8.574 -3.645 1.00 92.44 80 ILE A CA 1
ATOM 634 C C . ILE A 1 80 ? -0.632 9.900 -3.349 1.00 92.44 80 ILE A C 1
ATOM 636 O O . ILE A 1 80 ? -1.852 9.975 -3.474 1.00 92.44 80 ILE A O 1
ATOM 640 N N . GLY A 1 81 ? 0.116 10.966 -3.055 1.00 91.38 81 GLY A N 1
ATOM 641 C CA . GLY A 1 81 ? -0.452 12.282 -2.750 1.00 91.38 81 GLY A CA 1
ATOM 642 C C . GLY A 1 81 ? -1.294 12.884 -3.882 1.00 91.38 81 GLY A C 1
ATOM 643 O O . GLY A 1 81 ? -2.246 13.607 -3.609 1.00 91.38 81 GLY A O 1
ATOM 644 N N . GLY A 1 82 ? -0.979 12.574 -5.144 1.00 91.06 82 GLY A N 1
ATOM 645 C CA . GLY A 1 82 ? -1.746 13.044 -6.302 1.00 91.06 82 GLY A CA 1
ATOM 646 C C . GLY A 1 82 ? -2.926 12.153 -6.711 1.00 91.06 82 GLY A C 1
ATOM 647 O O . GLY A 1 82 ? -3.830 12.629 -7.393 1.00 91.06 82 GLY A O 1
ATOM 648 N N . ALA A 1 83 ? -2.921 10.868 -6.342 1.00 91.75 83 ALA A N 1
ATOM 649 C CA . ALA A 1 83 ? -3.917 9.894 -6.801 1.00 91.75 83 ALA A CA 1
ATOM 650 C C . ALA A 1 83 ? -4.927 9.470 -5.725 1.00 91.75 83 ALA A C 1
ATOM 652 O O . ALA A 1 83 ? -5.981 8.934 -6.070 1.00 91.75 83 ALA A O 1
ATOM 653 N N . VAL A 1 84 ? -4.623 9.678 -4.441 1.00 92.56 84 VAL A N 1
ATOM 654 C CA . VAL A 1 84 ? -5.538 9.365 -3.337 1.00 92.56 84 VAL A CA 1
ATOM 655 C C . VAL A 1 84 ? -6.570 10.489 -3.186 1.00 92.56 84 VAL A C 1
ATOM 657 O O . VAL A 1 84 ? -6.192 11.628 -2.905 1.00 92.56 84 VAL A O 1
ATOM 660 N N . PRO A 1 85 ? -7.877 10.213 -3.353 1.00 91.62 85 PRO A N 1
ATOM 661 C CA . PRO A 1 85 ? -8.908 11.219 -3.130 1.00 91.62 85 PRO A CA 1
ATOM 662 C C . PRO A 1 85 ? -9.061 11.538 -1.628 1.00 91.62 85 PRO A C 1
ATOM 664 O O . PRO A 1 85 ? -8.728 10.705 -0.783 1.00 91.62 85 PRO A O 1
ATOM 667 N N . PRO A 1 86 ? -9.616 12.711 -1.258 1.00 91.06 86 PRO A N 1
ATOM 668 C CA . PRO A 1 86 ? -9.699 13.145 0.142 1.00 91.06 86 PRO A CA 1
ATOM 669 C C . PRO A 1 86 ? -10.405 12.160 1.085 1.00 91.06 86 PRO A C 1
ATOM 671 O O . PRO A 1 86 ? -10.034 12.037 2.245 1.00 91.06 86 PRO A O 1
ATOM 674 N N . ASN A 1 87 ? -11.398 11.422 0.586 1.00 89.69 87 ASN A N 1
ATOM 675 C CA . ASN A 1 87 ? -12.159 10.427 1.349 1.00 89.69 87 ASN A CA 1
ATOM 676 C C . ASN A 1 87 ? -11.433 9.080 1.541 1.00 89.69 87 ASN A C 1
ATOM 678 O O . ASN A 1 87 ? -11.999 8.179 2.152 1.00 89.69 87 ASN A O 1
ATOM 682 N N . GLN A 1 88 ? -10.232 8.929 0.982 1.00 92.06 88 GLN A N 1
ATOM 683 C CA . GLN A 1 88 ? -9.376 7.741 1.080 1.00 92.06 88 GLN A CA 1
ATOM 684 C C . GLN A 1 88 ? -8.008 8.088 1.691 1.00 92.06 88 GLN A C 1
ATOM 686 O O . GLN A 1 88 ? -7.069 7.295 1.619 1.00 92.06 88 GLN A O 1
ATOM 691 N N . GLN A 1 89 ? -7.858 9.288 2.267 1.00 90.88 89 GLN A N 1
ATOM 692 C CA . GLN A 1 89 ? -6.636 9.634 2.986 1.00 90.88 89 GLN A CA 1
ATOM 693 C C . GLN A 1 89 ? -6.406 8.659 4.139 1.00 90.88 89 GLN A C 1
ATOM 695 O O . GLN A 1 89 ? -7.351 8.251 4.811 1.00 90.88 89 GLN A O 1
ATOM 700 N N . PHE A 1 90 ? -5.138 8.295 4.336 1.00 94.00 90 PHE A N 1
ATOM 701 C CA . PHE A 1 90 ? -4.705 7.325 5.342 1.00 94.00 90 PHE A CA 1
ATOM 702 C C . PHE A 1 90 ? -5.292 5.910 5.162 1.00 94.00 90 PHE A C 1
ATOM 704 O O . PHE A 1 90 ? -5.169 5.068 6.047 1.00 94.00 90 PHE A O 1
ATOM 711 N N . ASP A 1 91 ? -5.882 5.600 4.001 1.00 95.50 91 ASP A N 1
ATOM 712 C CA . ASP A 1 91 ? -6.384 4.260 3.702 1.00 95.50 91 ASP A CA 1
ATOM 713 C C . ASP A 1 91 ? -5.258 3.365 3.152 1.00 95.50 91 ASP A C 1
ATOM 715 O O . ASP A 1 91 ? -4.885 3.424 1.973 1.00 95.50 91 ASP A O 1
ATOM 719 N N . GLY A 1 92 ? -4.695 2.523 4.022 1.00 95.69 92 GLY A N 1
ATOM 720 C CA . GLY A 1 92 ? -3.590 1.632 3.671 1.00 95.69 92 GLY A CA 1
ATOM 721 C C . GLY A 1 92 ? -3.965 0.600 2.613 1.00 95.69 92 GLY A C 1
ATOM 722 O O . GLY A 1 92 ? -3.154 0.295 1.734 1.00 95.69 92 GLY A O 1
ATOM 723 N N . ARG A 1 93 ? -5.203 0.094 2.636 1.00 95.31 93 ARG A N 1
ATOM 724 C CA . ARG A 1 93 ? -5.702 -0.820 1.606 1.00 95.31 93 ARG A CA 1
ATOM 725 C C . ARG A 1 93 ? -5.806 -0.130 0.251 1.00 95.31 93 ARG A C 1
ATOM 727 O O . ARG A 1 93 ? -5.333 -0.684 -0.743 1.00 95.31 93 ARG A O 1
ATOM 734 N N . PHE A 1 94 ? -6.382 1.068 0.204 1.00 95.50 94 PHE A N 1
ATOM 735 C CA . PHE A 1 94 ? -6.492 1.832 -1.036 1.00 95.50 94 PHE A CA 1
ATOM 736 C C . PHE A 1 94 ? -5.112 2.101 -1.643 1.00 95.50 94 PHE A C 1
ATOM 738 O O . PHE A 1 94 ? -4.887 1.841 -2.826 1.00 95.50 94 PHE A O 1
ATOM 745 N N . VAL A 1 95 ? -4.162 2.568 -0.827 1.00 95.38 95 VAL A N 1
ATOM 746 C CA . VAL A 1 95 ? -2.791 2.848 -1.275 1.00 95.38 95 VAL A CA 1
ATOM 747 C C . VAL A 1 95 ? -2.084 1.581 -1.758 1.00 95.38 95 VAL A C 1
ATOM 749 O O . VAL A 1 95 ? -1.413 1.605 -2.794 1.00 95.38 95 VAL A O 1
ATOM 752 N N . TRP A 1 96 ? -2.262 0.458 -1.062 1.00 94.81 96 TRP A N 1
ATOM 753 C CA . TRP A 1 96 ? -1.726 -0.832 -1.488 1.00 94.81 96 TRP A CA 1
ATOM 754 C C . TRP A 1 96 ? -2.250 -1.249 -2.867 1.00 94.81 96 TRP A C 1
ATOM 756 O O . TRP A 1 96 ? -1.472 -1.639 -3.743 1.00 94.81 96 TRP A O 1
ATOM 766 N N . ASP A 1 97 ? -3.559 -1.143 -3.093 1.00 93.81 97 ASP A N 1
ATOM 767 C CA . ASP A 1 97 ? -4.179 -1.483 -4.375 1.00 93.81 97 ASP A CA 1
ATOM 768 C C . ASP A 1 97 ? -3.764 -0.516 -5.495 1.00 93.81 97 ASP A C 1
ATOM 770 O O . ASP A 1 97 ? -3.450 -0.958 -6.607 1.00 93.81 97 ASP A O 1
ATOM 774 N N . LEU A 1 98 ? -3.660 0.781 -5.191 1.00 93.00 98 LEU A N 1
ATOM 775 C CA . LEU A 1 98 ? -3.167 1.811 -6.105 1.00 93.00 98 LEU A CA 1
ATOM 776 C C . LEU A 1 98 ? -1.746 1.499 -6.596 1.00 93.00 98 LEU A C 1
ATOM 778 O O . LEU A 1 98 ? -1.507 1.476 -7.808 1.00 93.00 98 LEU A O 1
ATOM 782 N N . LEU A 1 99 ? -0.812 1.239 -5.675 1.00 91.06 99 LEU A N 1
ATOM 783 C CA . LEU A 1 99 ? 0.584 0.949 -6.015 1.00 91.06 99 LEU A CA 1
ATOM 784 C C . LEU A 1 99 ? 0.694 -0.312 -6.871 1.00 91.06 99 LEU A C 1
ATOM 786 O O . LEU A 1 99 ? 1.355 -0.292 -7.913 1.00 91.06 99 LEU A O 1
ATOM 790 N N . LYS A 1 100 ? -0.005 -1.392 -6.493 1.00 88.94 100 LYS A N 1
ATOM 791 C CA . LYS A 1 100 ? -0.010 -2.620 -7.298 1.00 88.94 100 LYS A CA 1
ATOM 792 C C . LYS A 1 100 ? -0.553 -2.377 -8.701 1.00 88.94 100 LYS A C 1
ATOM 794 O O . LYS A 1 100 ? 0.044 -2.835 -9.670 1.00 88.94 100 LYS A O 1
ATOM 799 N N . SER A 1 101 ? -1.659 -1.644 -8.825 1.00 89.19 101 SER A N 1
ATOM 800 C CA . SER A 1 101 ? -2.267 -1.333 -10.120 1.00 89.19 101 SER A CA 1
ATOM 801 C C . SER A 1 101 ? -1.307 -0.552 -11.022 1.00 89.19 101 SER A C 1
ATOM 803 O O . SER A 1 101 ? -1.068 -0.946 -12.164 1.00 89.19 101 SER A O 1
ATOM 805 N N . LYS A 1 102 ? -0.674 0.504 -10.497 1.00 86.50 102 LYS A N 1
ATOM 806 C CA . LYS A 1 102 ? 0.265 1.337 -11.264 1.00 86.50 102 LYS A CA 1
ATOM 807 C C . LYS A 1 102 ? 1.518 0.584 -11.689 1.00 86.50 102 LYS A C 1
ATOM 809 O O . LYS A 1 102 ? 1.968 0.747 -12.824 1.00 86.50 102 LYS A O 1
ATOM 814 N N . ILE A 1 103 ? 2.069 -0.255 -10.818 1.00 81.44 103 ILE A N 1
ATOM 815 C CA . ILE A 1 103 ? 3.275 -1.022 -11.139 1.00 81.44 103 ILE A CA 1
ATOM 816 C C . ILE A 1 103 ? 2.950 -2.151 -12.118 1.00 81.44 103 ILE A C 1
ATOM 818 O O . ILE A 1 103 ? 3.670 -2.313 -13.098 1.00 81.44 103 ILE A O 1
ATOM 822 N N . ASN A 1 104 ? 1.826 -2.852 -11.949 1.00 78.12 104 ASN A N 1
ATOM 823 C CA . ASN A 1 104 ? 1.366 -3.845 -12.923 1.00 78.12 104 ASN A CA 1
ATOM 824 C C . ASN A 1 104 ? 1.130 -3.221 -14.306 1.00 78.12 104 ASN A C 1
ATOM 826 O O . ASN A 1 104 ? 1.532 -3.799 -15.311 1.00 78.12 104 ASN A O 1
ATOM 830 N N . GLN A 1 105 ? 0.547 -2.020 -14.374 1.00 81.19 105 GLN A N 1
ATOM 831 C CA . GLN A 1 105 ? 0.426 -1.273 -15.630 1.00 81.19 105 GLN A CA 1
ATOM 832 C C . GLN A 1 105 ? 1.799 -0.970 -16.244 1.00 81.19 105 GLN A C 1
ATOM 834 O O . GLN A 1 105 ? 2.002 -1.238 -17.426 1.00 81.19 105 GLN A O 1
ATOM 839 N N . ARG A 1 106 ? 2.758 -0.468 -15.452 1.00 79.38 106 ARG A N 1
ATOM 840 C CA . ARG A 1 106 ? 4.135 -0.212 -15.916 1.00 79.38 106 ARG A CA 1
ATOM 841 C C . ARG A 1 106 ? 4.819 -1.492 -16.416 1.00 79.38 106 ARG A C 1
ATOM 843 O O . ARG A 1 106 ? 5.456 -1.457 -17.460 1.00 79.38 106 ARG A O 1
ATOM 850 N N . LEU A 1 107 ? 4.641 -2.618 -15.725 1.00 71.44 107 LEU A N 1
ATOM 851 C CA . LEU A 1 107 ? 5.166 -3.931 -16.114 1.00 71.44 107 LEU A CA 1
ATOM 852 C C . LEU A 1 107 ? 4.581 -4.430 -17.438 1.00 71.44 107 LEU A C 1
ATOM 854 O O . LEU A 1 107 ? 5.318 -4.878 -18.313 1.00 71.44 107 LEU A O 1
ATOM 858 N N . ILE A 1 108 ? 3.259 -4.335 -17.598 1.00 74.69 108 ILE A N 1
ATOM 859 C CA . ILE A 1 108 ? 2.572 -4.735 -18.831 1.00 74.69 108 ILE A CA 1
ATOM 860 C C . ILE A 1 108 ? 3.032 -3.858 -19.993 1.00 74.69 108 ILE A C 1
ATOM 862 O O . ILE A 1 108 ? 3.328 -4.384 -21.062 1.00 74.69 108 ILE A O 1
ATOM 866 N N . LEU A 1 109 ? 3.135 -2.544 -19.784 1.00 72.94 109 LEU A N 1
ATOM 867 C CA . LEU A 1 109 ? 3.630 -1.618 -20.798 1.00 72.94 109 LEU A CA 1
ATOM 868 C C . LEU A 1 109 ? 5.094 -1.889 -21.150 1.00 72.94 109 LEU A C 1
ATOM 870 O O . LEU A 1 109 ? 5.411 -1.891 -22.329 1.00 72.94 109 LEU A O 1
ATOM 874 N N . ALA A 1 110 ? 5.960 -2.188 -20.180 1.00 69.25 110 ALA A N 1
ATOM 875 C CA . ALA A 1 110 ? 7.355 -2.543 -20.440 1.00 69.25 110 ALA A CA 1
ATOM 876 C C . ALA A 1 110 ? 7.484 -3.861 -21.227 1.00 69.25 110 ALA A C 1
ATOM 878 O O . ALA A 1 110 ? 8.271 -3.944 -22.167 1.00 69.25 110 ALA A O 1
ATOM 879 N N . ASN A 1 111 ? 6.673 -4.877 -20.909 1.00 66.44 111 ASN A N 1
ATOM 880 C CA . ASN A 1 111 ? 6.633 -6.126 -21.678 1.00 66.44 111 ASN A CA 1
ATOM 881 C C . ASN A 1 111 ? 6.017 -5.941 -23.072 1.00 66.44 111 ASN A C 1
ATOM 883 O O . ASN A 1 111 ? 6.458 -6.579 -24.028 1.00 66.44 111 ASN A O 1
ATOM 887 N N . PHE A 1 112 ? 4.999 -5.089 -23.205 1.00 60.34 112 PHE A N 1
ATOM 888 C CA . PHE A 1 112 ? 4.402 -4.751 -24.494 1.00 60.34 112 PHE A CA 1
ATOM 889 C C . PHE A 1 112 ? 5.372 -3.937 -25.355 1.00 60.34 112 PHE A C 1
ATOM 891 O O . PHE A 1 112 ? 5.497 -4.209 -26.545 1.00 60.34 112 PHE A O 1
ATOM 898 N N . ASP A 1 113 ? 6.108 -3.002 -24.754 1.00 59.62 113 ASP A N 1
ATOM 899 C CA . ASP A 1 113 ? 7.156 -2.226 -25.411 1.00 59.62 113 ASP A CA 1
ATOM 900 C C . ASP A 1 113 ? 8.300 -3.133 -25.866 1.00 59.62 113 ASP A C 1
ATOM 902 O O . ASP A 1 113 ? 8.642 -3.120 -27.044 1.00 59.62 113 ASP A O 1
ATOM 906 N N . LEU A 1 114 ? 8.792 -4.039 -25.011 1.00 58.56 114 LEU A N 1
ATOM 907 C CA . LEU A 1 114 ? 9.785 -5.040 -25.413 1.00 58.56 114 LEU A CA 1
ATOM 908 C C . LEU A 1 114 ? 9.249 -5.948 -26.530 1.00 58.56 114 LEU A C 1
ATOM 910 O O . LEU A 1 114 ? 9.938 -6.201 -27.515 1.00 58.56 114 LEU A O 1
ATOM 914 N N . GLY A 1 115 ? 7.999 -6.406 -26.429 1.00 59.31 115 GLY A N 1
ATOM 915 C CA . GLY A 1 115 ? 7.349 -7.213 -27.461 1.00 59.31 115 GLY A CA 1
ATOM 916 C C . GLY A 1 115 ? 7.209 -6.478 -28.798 1.00 59.31 115 GLY A C 1
ATOM 917 O O . GLY A 1 115 ? 7.407 -7.080 -29.855 1.00 59.31 115 GLY A O 1
ATOM 918 N N . ASN A 1 116 ? 6.917 -5.180 -28.771 1.00 62.94 116 ASN A N 1
ATOM 919 C CA . ASN A 1 116 ? 6.845 -4.335 -29.960 1.00 62.94 116 ASN A CA 1
ATOM 920 C C . ASN A 1 116 ? 8.233 -4.021 -30.520 1.00 62.94 116 ASN A C 1
ATOM 922 O O . ASN A 1 116 ? 8.416 -4.089 -31.732 1.00 62.94 116 ASN A O 1
ATOM 926 N N . GLN A 1 117 ? 9.229 -3.762 -29.673 1.00 57.50 117 GLN A N 1
ATOM 927 C CA . GLN A 1 117 ? 10.621 -3.588 -30.087 1.00 57.50 117 GLN A CA 1
ATOM 928 C C . GLN A 1 117 ? 11.171 -4.860 -30.740 1.00 57.50 117 GLN A C 1
ATOM 930 O O . GLN A 1 117 ? 11.779 -4.785 -31.806 1.00 57.50 117 GLN A O 1
ATOM 935 N N . LEU A 1 118 ? 10.886 -6.039 -30.182 1.00 55.75 118 LEU A N 1
ATOM 936 C CA . LEU A 1 118 ? 11.266 -7.323 -30.773 1.00 55.75 118 LEU A CA 1
ATOM 937 C C . LEU A 1 118 ? 10.538 -7.583 -32.098 1.00 55.75 118 LEU A C 1
ATOM 939 O O . LEU A 1 118 ? 11.160 -8.044 -33.052 1.00 55.75 118 LEU A O 1
ATOM 943 N N . ARG A 1 119 ? 9.246 -7.242 -32.212 1.00 59.53 119 ARG A N 1
ATOM 944 C CA . ARG A 1 119 ? 8.527 -7.300 -33.500 1.00 59.53 119 ARG A CA 1
ATOM 945 C C . ARG A 1 119 ? 9.125 -6.342 -34.528 1.00 59.53 119 ARG A C 1
ATOM 947 O O . ARG A 1 119 ? 9.323 -6.757 -35.665 1.00 59.53 119 ARG A O 1
ATOM 954 N N . ASN A 1 120 ? 9.466 -5.116 -34.141 1.00 67.31 120 ASN A N 1
ATOM 955 C CA . ASN A 1 120 ? 10.101 -4.132 -35.019 1.00 67.31 120 ASN A CA 1
ATOM 956 C C . ASN A 1 120 ? 11.484 -4.609 -35.486 1.00 67.31 120 ASN A C 1
ATOM 958 O O . ASN A 1 120 ? 11.788 -4.534 -36.674 1.00 67.31 120 ASN A O 1
ATOM 962 N N . LEU A 1 121 ? 12.285 -5.198 -34.593 1.00 61.22 121 LEU A N 1
ATOM 963 C CA . LEU A 1 121 ? 13.555 -5.842 -34.945 1.00 61.22 121 LEU A CA 1
ATOM 964 C C . LEU A 1 121 ? 13.355 -7.042 -35.880 1.00 61.22 121 LEU A C 1
ATOM 966 O O . LEU A 1 121 ? 14.108 -7.199 -36.836 1.00 61.22 121 LEU A O 1
ATOM 970 N N . MET A 1 122 ? 12.319 -7.860 -35.668 1.00 63.47 122 MET A N 1
ATOM 971 C CA . MET A 1 122 ? 11.984 -8.955 -36.585 1.00 63.47 122 MET A CA 1
ATOM 972 C C . MET A 1 122 ? 11.516 -8.457 -37.956 1.00 63.47 122 MET A C 1
ATOM 974 O O . MET A 1 122 ? 11.800 -9.109 -38.956 1.00 63.47 122 MET A O 1
ATOM 978 N N . VAL A 1 123 ? 10.813 -7.323 -38.034 1.00 64.00 123 VAL A N 1
ATOM 979 C CA . VAL A 1 123 ? 10.455 -6.690 -39.313 1.00 64.00 123 VAL A CA 1
ATOM 980 C C . VAL A 1 123 ? 11.714 -6.204 -40.026 1.00 64.00 123 VAL A C 1
ATOM 982 O O . VAL A 1 123 ? 11.876 -6.503 -41.205 1.00 64.00 123 VAL A O 1
ATOM 985 N N . LEU A 1 124 ? 12.645 -5.556 -39.317 1.00 58.09 124 LEU A N 1
ATOM 986 C CA . LEU A 1 124 ? 13.944 -5.159 -39.873 1.00 58.09 124 LEU A CA 1
ATOM 987 C C . LEU A 1 124 ? 14.768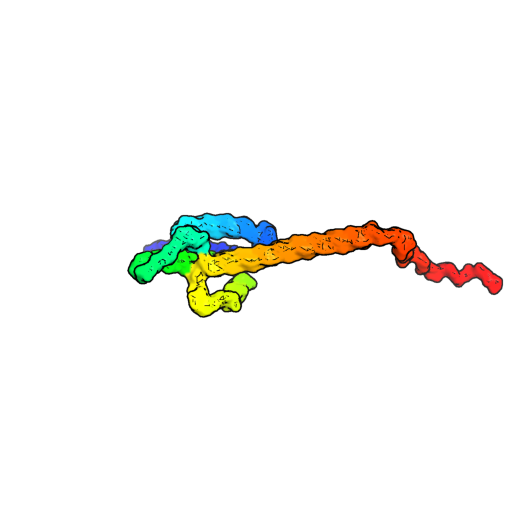 -6.368 -40.343 1.00 58.09 124 LEU A C 1
ATOM 989 O O . LEU A 1 124 ? 15.369 -6.319 -41.412 1.00 58.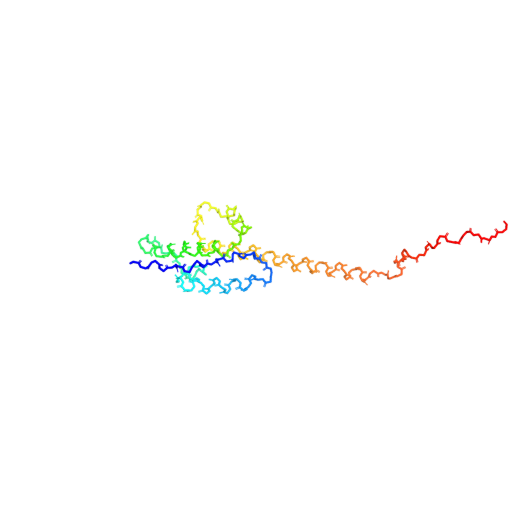09 124 LEU A O 1
ATOM 993 N N . ALA A 1 125 ? 14.749 -7.476 -39.599 1.00 57.12 125 ALA A N 1
ATOM 994 C CA . ALA A 1 125 ? 15.423 -8.720 -39.977 1.00 57.12 125 ALA A CA 1
ATOM 995 C C . ALA A 1 125 ? 14.761 -9.445 -41.168 1.00 57.12 125 ALA A C 1
ATOM 997 O O . ALA A 1 125 ? 15.409 -10.261 -41.822 1.00 57.12 125 ALA A O 1
ATOM 998 N N . LYS A 1 126 ? 13.482 -9.159 -41.451 1.00 60.78 126 LYS A N 1
ATOM 999 C CA . LYS A 1 126 ? 12.725 -9.672 -42.607 1.00 60.78 126 LYS A CA 1
ATOM 1000 C C . LYS A 1 126 ? 12.776 -8.748 -43.822 1.00 60.78 126 LYS A C 1
ATOM 1002 O O . LYS A 1 126 ? 12.210 -9.096 -44.860 1.00 60.78 126 LYS A O 1
ATOM 1007 N N . LEU A 1 127 ? 13.425 -7.587 -43.721 1.00 60.88 127 LEU A N 1
ATOM 1008 C CA . LEU A 1 127 ? 13.655 -6.757 -44.892 1.00 60.88 127 LEU A CA 1
ATOM 1009 C C . LEU A 1 127 ? 14.599 -7.492 -45.858 1.00 60.88 127 LEU A C 1
ATOM 1011 O O . LEU A 1 127 ? 15.560 -8.125 -45.408 1.00 60.88 127 LEU A O 1
ATOM 1015 N N . PRO A 1 128 ? 14.344 -7.420 -47.175 1.00 57.91 128 PRO A N 1
ATOM 1016 C CA . PRO A 1 128 ? 15.234 -7.993 -48.174 1.00 57.91 128 PRO A CA 1
ATOM 1017 C C . PRO A 1 128 ? 16.656 -7.441 -47.965 1.00 57.91 128 PRO A C 1
ATOM 1019 O O . PRO A 1 128 ? 16.881 -6.228 -48.050 1.00 57.91 128 PRO A O 1
ATOM 1022 N N . ARG A 1 129 ? 17.612 -8.318 -47.613 1.00 55.69 129 ARG A N 1
ATOM 1023 C CA . ARG A 1 129 ? 19.015 -7.944 -47.322 1.00 55.69 129 ARG A CA 1
ATOM 1024 C C . ARG A 1 129 ? 19.702 -7.266 -48.513 1.00 55.69 129 ARG A C 1
ATOM 1026 O O . ARG A 1 129 ? 20.671 -6.542 -48.328 1.00 55.69 129 ARG A O 1
ATOM 1033 N N . ASP A 1 130 ? 19.168 -7.470 -49.707 1.00 58.09 130 ASP A N 1
ATOM 1034 C CA . ASP A 1 130 ? 19.554 -6.899 -50.995 1.00 58.09 130 ASP A CA 1
ATOM 1035 C C . ASP A 1 130 ? 19.206 -5.409 -51.161 1.00 58.09 130 ASP A C 1
ATOM 1037 O O . ASP A 1 130 ? 19.737 -4.767 -52.065 1.00 58.09 130 ASP A O 1
ATOM 1041 N N . ARG A 1 131 ? 18.371 -4.820 -50.287 1.00 54.12 131 ARG A N 1
ATOM 1042 C CA . ARG A 1 131 ? 18.021 -3.384 -50.348 1.00 54.12 131 ARG A CA 1
ATOM 1043 C C . ARG A 1 131 ? 18.790 -2.482 -49.390 1.00 54.12 131 ARG A C 1
ATOM 1045 O O . ARG A 1 131 ? 18.700 -1.263 -49.516 1.00 54.12 131 ARG A O 1
ATOM 1052 N N . PHE A 1 132 ? 19.578 -3.045 -48.480 1.00 54.84 132 PHE A N 1
ATOM 1053 C CA . PHE A 1 132 ? 20.521 -2.263 -47.686 1.00 54.84 132 PHE A CA 1
ATOM 1054 C C . PHE A 1 132 ? 21.872 -2.248 -48.391 1.00 54.84 132 PHE A C 1
ATOM 1056 O O . PHE A 1 132 ? 22.777 -3.009 -48.055 1.00 54.84 132 PHE A O 1
ATOM 1063 N N . GLN A 1 133 ? 22.018 -1.358 -49.375 1.00 52.75 133 GLN A N 1
ATOM 1064 C CA . GLN A 1 133 ? 23.351 -0.937 -49.789 1.00 52.75 133 GLN A CA 1
ATOM 1065 C C . GLN A 1 133 ? 23.990 -0.262 -48.577 1.00 52.75 133 GLN A C 1
ATOM 1067 O O . GLN A 1 133 ? 23.598 0.826 -48.160 1.00 52.75 133 GLN A O 1
ATOM 1072 N N . SER A 1 134 ? 24.924 -0.967 -47.945 1.00 49.66 134 SER A N 1
ATOM 1073 C CA . SER A 1 134 ? 25.747 -0.410 -46.887 1.00 49.66 134 SER A CA 1
ATOM 1074 C C . SER A 1 134 ? 26.351 0.903 -47.382 1.00 49.66 134 SER A C 1
ATOM 1076 O O . SER A 1 134 ? 26.948 0.921 -48.458 1.00 49.66 134 SER A O 1
ATOM 1078 N N . PHE A 1 135 ? 26.278 1.975 -46.593 1.00 47.59 135 PHE A N 1
ATOM 1079 C CA . PHE A 1 135 ? 27.029 3.216 -46.831 1.00 47.59 135 PHE A CA 1
ATOM 1080 C C . PHE A 1 135 ? 28.538 3.018 -46.578 1.00 47.59 135 PHE A C 1
ATOM 1082 O O . PHE A 1 135 ? 29.194 3.790 -45.886 1.00 47.59 135 PHE A O 1
ATOM 1089 N N . ARG A 1 136 ? 29.103 1.936 -47.109 1.00 56.78 136 ARG A N 1
ATOM 1090 C CA . ARG A 1 136 ? 30.533 1.716 -47.253 1.00 56.78 136 ARG A CA 1
ATOM 1091 C C . ARG A 1 136 ? 30.786 1.387 -48.707 1.00 56.78 136 ARG A C 1
ATOM 1093 O O . ARG A 1 136 ? 30.783 0.222 -49.062 1.00 56.78 136 ARG A O 1
ATOM 1100 N N . THR A 1 137 ? 30.985 2.431 -49.499 1.00 50.59 137 THR A N 1
ATOM 1101 C CA . THR A 1 137 ? 32.066 2.537 -50.490 1.00 50.59 137 THR A CA 1
ATOM 1102 C C . THR A 1 137 ? 31.901 3.861 -51.220 1.00 50.59 137 THR A C 1
ATOM 1104 O O . THR A 1 137 ? 31.365 3.933 -52.317 1.00 50.59 137 THR A O 1
ATOM 1107 N N . SER A 1 138 ? 32.396 4.923 -50.604 1.00 46.50 138 SER A N 1
ATOM 1108 C CA . SER A 1 138 ? 32.975 6.032 -51.355 1.00 46.50 138 SER A CA 1
ATOM 1109 C C . SER A 1 138 ? 34.292 6.354 -50.665 1.00 46.50 138 SER A C 1
ATOM 1111 O O . SER A 1 138 ? 34.381 7.244 -49.821 1.00 46.50 138 SER A O 1
ATOM 1113 N N . SER A 1 139 ? 35.297 5.520 -50.942 1.00 48.56 139 SER A N 1
ATOM 1114 C CA . SER A 1 139 ? 36.682 5.901 -50.681 1.00 48.56 139 SER A CA 1
ATOM 1115 C C . SER A 1 139 ? 36.972 7.132 -51.556 1.00 48.56 139 SER A C 1
ATOM 1117 O O . SER A 1 139 ? 36.645 7.076 -52.742 1.00 48.56 139 SER A O 1
ATOM 1119 N N . PRO A 1 140 ? 37.541 8.236 -51.041 1.00 46.38 140 PRO A N 1
ATOM 1120 C CA . PRO A 1 140 ? 37.650 9.494 -51.791 1.00 46.38 140 PRO A CA 1
ATOM 1121 C C . PRO A 1 140 ? 38.704 9.494 -52.912 1.00 46.38 140 PRO A C 1
ATOM 1123 O O . PRO A 1 140 ? 38.998 10.549 -53.462 1.00 46.38 140 PRO A O 1
ATOM 1126 N N . TRP A 1 141 ? 39.315 8.352 -53.230 1.00 43.44 141 TRP A N 1
ATOM 1127 C CA . TRP A 1 141 ? 40.561 8.307 -54.002 1.00 43.44 141 TRP A CA 1
ATOM 1128 C C . TRP A 1 141 ? 40.425 7.866 -55.462 1.00 43.44 141 TRP A C 1
ATOM 1130 O O . TRP A 1 141 ? 41.445 7.697 -56.118 1.00 43.44 141 TRP A O 1
ATOM 1140 N N . ASP A 1 142 ? 39.215 7.715 -56.002 1.00 49.06 142 ASP A N 1
ATOM 1141 C CA . ASP A 1 142 ? 39.033 7.228 -57.380 1.00 49.06 142 ASP A CA 1
ATOM 1142 C C . ASP A 1 142 ? 38.657 8.337 -58.379 1.00 49.06 142 ASP A C 1
ATOM 1144 O O . ASP A 1 142 ? 37.651 8.273 -59.078 1.00 49.06 142 ASP A O 1
ATOM 1148 N N . LEU A 1 143 ? 39.471 9.396 -58.419 1.00 49.59 143 LEU A N 1
ATOM 1149 C CA . LEU A 1 143 ? 39.468 10.395 -59.495 1.00 49.59 143 LEU A CA 1
ATOM 1150 C C . LEU A 1 143 ? 40.904 10.826 -59.808 1.00 49.59 143 LEU A C 1
ATOM 1152 O O . LEU A 1 143 ? 41.328 11.934 -59.490 1.00 49.59 143 LEU A O 1
ATOM 1156 N N . SER A 1 144 ? 41.665 9.938 -60.440 1.00 48.81 144 SER A N 1
ATOM 1157 C CA . SER A 1 144 ? 42.758 10.313 -61.344 1.00 48.81 144 SER A CA 1
ATOM 1158 C C . SER A 1 144 ? 43.190 9.088 -62.131 1.00 48.81 144 SER A C 1
ATOM 1160 O O . SER A 1 144 ? 43.929 8.261 -61.612 1.00 48.81 144 SER A O 1
ATOM 1162 N N . LEU A 1 145 ? 42.690 8.984 -63.365 1.00 44.84 145 LEU A N 1
ATOM 1163 C CA . LEU A 1 145 ? 43.387 8.512 -64.570 1.00 44.84 145 LEU A CA 1
ATOM 1164 C C . LEU A 1 145 ? 42.348 8.049 -65.594 1.00 44.84 145 LEU A C 1
ATOM 1166 O O . LEU A 1 145 ? 41.939 6.889 -65.590 1.00 44.84 145 LEU A O 1
ATOM 1170 N N . ARG A 1 146 ? 41.968 8.952 -66.504 1.00 39.88 146 ARG A N 1
ATOM 1171 C CA . ARG A 1 146 ? 41.746 8.627 -67.919 1.00 39.88 146 ARG A CA 1
ATOM 1172 C C . ARG A 1 146 ? 41.567 9.902 -68.752 1.00 39.88 146 ARG A C 1
ATOM 1174 O O . ARG A 1 146 ? 40.545 10.567 -68.635 1.00 39.88 146 ARG A O 1
ATOM 1181 N N . ILE A 1 147 ? 42.560 10.063 -69.637 1.00 45.19 147 ILE A N 1
ATOM 1182 C CA . ILE A 1 147 ? 42.667 10.887 -70.855 1.00 45.19 147 ILE A CA 1
ATOM 1183 C C . ILE A 1 147 ? 42.988 12.363 -70.625 1.00 45.19 147 ILE A C 1
ATOM 1185 O O . ILE A 1 147 ? 42.099 13.123 -70.196 1.00 45.19 147 ILE A O 1
#

Secondary structure (DSSP, 8-state):
---PPP------PBPP-TTTHHHHHHHHHHHHHHTT-HHHHTT-SPPPSSHHHHHHHHHHHHHHHHHHHHTB-HHHHHHHHHHS-GGGTT-HHHHHHHHHHHHHHHHHHHHHHHHHHHHHHHHHHTS-GGG---S----TT------

Radius of gyration: 27.74 Å; chains: 1; bounding box: 64×24×105 Å

Sequence (147 aa):
MSDKPSPTTVSSKIRLDSTNYFGWIVQMQSRFRRLGCLDVVLGRAVKPEKPEAAADWVDKNEGAYFEIIDHVDVEHMTLIGGAVPPNQQFDGRFVWDLLKSKINQRLILANFDLGNQLRNLMVLAKLPRDRFQSFRTSSPWDLSLRI

pLDDT: mean 77.35, std 18.88, range [38.56, 96.69]